Protein AF-A0A7W2FCR1-F1 (afdb_monomer_lite)

Structure (mmCIF, N/CA/C/O backbone):
data_AF-A0A7W2FCR1-F1
#
_entry.id   AF-A0A7W2FCR1-F1
#
loop_
_atom_site.group_PDB
_atom_site.id
_atom_site.type_symbol
_atom_site.label_atom_id
_atom_site.label_alt_id
_atom_site.label_comp_id
_atom_site.label_asym_id
_atom_site.label_entity_id
_atom_site.label_seq_id
_atom_site.pdbx_PDB_ins_code
_atom_site.Cartn_x
_atom_site.Cartn_y
_atom_site.Cartn_z
_atom_site.occupancy
_atom_site.B_iso_or_equiv
_atom_site.auth_seq_id
_atom_site.auth_comp_id
_atom_site.auth_asym_id
_atom_site.auth_atom_id
_atom_site.pdbx_PDB_model_num
ATOM 1 N N . MET A 1 1 ? 11.322 -14.466 -9.198 1.00 45.66 1 MET A N 1
ATOM 2 C CA . MET A 1 1 ? 12.192 -13.394 -8.671 1.00 45.66 1 MET A CA 1
ATOM 3 C C . MET A 1 1 ? 12.039 -12.210 -9.620 1.00 45.66 1 MET A C 1
ATOM 5 O O . MET A 1 1 ? 12.498 -12.309 -10.750 1.00 45.66 1 MET A O 1
ATOM 9 N N . ALA A 1 2 ? 11.261 -11.187 -9.254 1.00 47.62 2 ALA A N 1
ATOM 10 C CA . ALA A 1 2 ? 11.008 -10.047 -10.140 1.00 47.62 2 ALA A CA 1
ATOM 11 C C . ALA A 1 2 ? 12.269 -9.170 -10.208 1.00 47.62 2 ALA A C 1
ATOM 13 O O . ALA A 1 2 ? 12.780 -8.745 -9.174 1.00 47.62 2 ALA A O 1
ATOM 14 N N . ARG A 1 3 ? 12.807 -8.956 -11.412 1.00 56.38 3 ARG A N 1
ATOM 15 C CA . ARG A 1 3 ? 13.956 -8.078 -11.657 1.00 56.38 3 ARG A CA 1
ATOM 16 C C . ARG A 1 3 ? 13.410 -6.698 -12.000 1.00 56.38 3 ARG A C 1
ATOM 18 O O . ARG A 1 3 ? 12.828 -6.548 -13.063 1.00 56.38 3 ARG A O 1
ATOM 25 N N . ILE A 1 4 ? 13.599 -5.723 -11.116 1.00 59.47 4 ILE A N 1
ATOM 26 C CA . ILE A 1 4 ? 13.280 -4.319 -11.400 1.00 59.47 4 ILE A CA 1
ATOM 27 C C . ILE A 1 4 ? 14.284 -3.830 -12.447 1.00 59.47 4 ILE A C 1
ATOM 29 O O . ILE A 1 4 ? 15.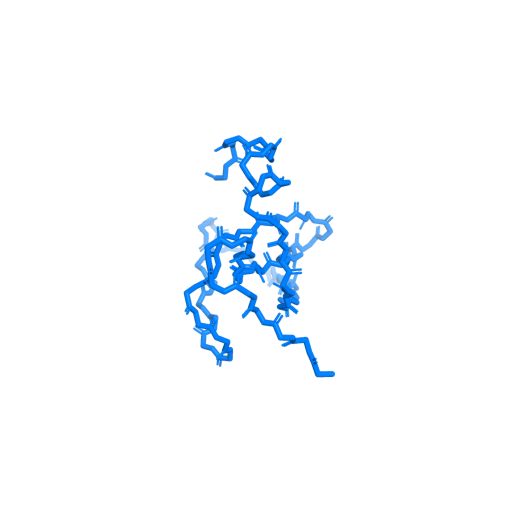495 -3.859 -12.202 1.00 59.47 4 ILE A O 1
ATOM 33 N N . VAL A 1 5 ? 13.809 -3.423 -13.623 1.00 65.75 5 VAL A N 1
ATOM 34 C CA . VAL A 1 5 ? 14.667 -2.815 -14.643 1.00 65.75 5 VAL A CA 1
ATOM 35 C C . VAL A 1 5 ? 14.774 -1.322 -14.349 1.00 65.75 5 VAL A C 1
ATOM 37 O O . VAL A 1 5 ? 13.807 -0.574 -14.490 1.00 65.75 5 VAL A O 1
ATOM 40 N N . ALA A 1 6 ? 15.961 -0.882 -13.924 1.00 61.12 6 ALA A N 1
ATOM 41 C CA . ALA A 1 6 ? 16.214 0.515 -13.587 1.00 61.12 6 ALA A CA 1
ATOM 42 C C . ALA A 1 6 ? 15.847 1.440 -14.763 1.00 61.12 6 ALA A C 1
ATOM 44 O O . ALA A 1 6 ? 16.382 1.296 -15.861 1.00 61.12 6 ALA A O 1
ATOM 45 N N . GLY A 1 7 ? 14.927 2.376 -14.520 1.00 65.69 7 GLY A N 1
ATOM 46 C CA . GLY A 1 7 ? 14.447 3.350 -15.506 1.00 65.69 7 GLY A CA 1
ATOM 47 C C . GLY A 1 7 ? 13.194 2.937 -16.286 1.00 65.69 7 GLY A C 1
ATOM 48 O O . GLY A 1 7 ? 12.563 3.807 -16.876 1.00 65.69 7 GLY A O 1
ATOM 49 N N . ALA A 1 8 ? 12.803 1.659 -16.257 1.00 76.69 8 ALA A N 1
ATOM 50 C CA . ALA A 1 8 ? 11.564 1.174 -16.875 1.00 76.69 8 ALA A CA 1
ATOM 51 C C . ALA A 1 8 ? 10.510 0.778 -15.832 1.00 76.69 8 ALA A C 1
ATOM 53 O O . ALA A 1 8 ? 9.324 1.016 -16.050 1.00 76.69 8 ALA A O 1
ATOM 54 N N . ASP A 1 9 ? 10.953 0.250 -14.689 1.00 84.62 9 ASP A N 1
ATOM 55 C CA . ASP A 1 9 ? 10.089 -0.184 -13.597 1.00 84.62 9 ASP A CA 1
ATOM 56 C C . ASP A 1 9 ? 10.304 0.656 -12.336 1.00 84.62 9 ASP A C 1
ATOM 58 O O . ASP A 1 9 ? 11.419 1.083 -12.016 1.00 84.62 9 ASP A O 1
ATOM 62 N N . VAL A 1 10 ? 9.227 0.833 -11.580 1.00 87.38 10 VAL A N 1
ATOM 63 C CA . VAL A 1 10 ? 9.231 1.336 -10.210 1.00 87.38 10 VAL A CA 1
ATOM 64 C C . VAL A 1 10 ? 8.914 0.200 -9.245 1.00 87.38 10 VAL A C 1
ATOM 66 O O . VAL A 1 10 ? 8.150 -0.721 -9.551 1.00 87.38 10 VAL A O 1
ATOM 69 N N . LEU A 1 11 ? 9.496 0.276 -8.051 1.00 88.62 11 LEU A N 1
ATOM 70 C CA . LEU A 1 11 ? 8.991 -0.490 -6.924 1.00 88.62 11 LEU A CA 1
ATOM 71 C C . LEU A 1 11 ? 7.702 0.189 -6.447 1.00 88.62 11 LEU A C 1
ATOM 73 O O . LEU A 1 11 ? 7.706 1.362 -6.074 1.00 88.62 11 LEU A O 1
ATOM 77 N N . ALA A 1 12 ? 6.602 -0.550 -6.482 1.00 89.19 12 ALA A N 1
ATOM 78 C CA . ALA A 1 12 ? 5.307 -0.106 -5.997 1.00 89.19 12 ALA A CA 1
ATOM 79 C C . ALA A 1 12 ? 4.859 -0.968 -4.813 1.00 89.19 12 ALA A C 1
ATOM 81 O O . ALA A 1 12 ? 5.299 -2.111 -4.641 1.00 89.19 12 ALA A O 1
ATOM 82 N N . ALA A 1 13 ? 3.963 -0.411 -4.009 1.00 90.50 13 ALA A N 1
ATOM 83 C CA . ALA A 1 13 ? 3.258 -1.113 -2.955 1.00 90.50 13 ALA A CA 1
ATOM 84 C C . ALA A 1 13 ? 1.750 -0.955 -3.163 1.00 90.50 13 ALA A C 1
ATOM 86 O O . ALA A 1 13 ? 1.235 0.161 -3.213 1.00 90.50 13 ALA A O 1
ATOM 87 N N . ARG A 1 14 ? 1.043 -2.080 -3.267 1.00 91.75 14 ARG A N 1
ATOM 88 C CA . ARG A 1 14 ? -0.411 -2.128 -3.127 1.00 91.75 14 ARG A CA 1
ATOM 89 C C . ARG A 1 14 ? -0.735 -2.210 -1.649 1.00 91.75 14 ARG A C 1
ATOM 91 O O . ARG A 1 14 ? -0.335 -3.160 -0.981 1.00 91.75 14 ARG A O 1
ATOM 98 N N . VAL A 1 15 ? -1.406 -1.189 -1.148 1.00 90.62 15 VAL A N 1
ATOM 99 C CA . VAL A 1 15 ? -1.800 -1.054 0.245 1.00 90.62 15 VAL A CA 1
ATOM 100 C C . VAL A 1 15 ? -3.312 -1.173 0.298 1.00 90.62 15 VAL A C 1
ATOM 102 O O . VAL A 1 15 ? -4.009 -0.316 -0.237 1.00 90.62 15 VAL A O 1
ATOM 105 N N . THR A 1 16 ? -3.808 -2.232 0.924 1.00 92.25 16 THR A N 1
ATOM 106 C CA . THR A 1 16 ? -5.237 -2.399 1.191 1.00 92.25 16 THR A CA 1
ATOM 107 C C . THR A 1 16 ? -5.503 -2.066 2.651 1.00 92.25 16 THR A C 1
ATOM 109 O O . THR A 1 16 ? -4.878 -2.682 3.514 1.00 92.25 16 THR A O 1
ATOM 112 N N . VAL A 1 17 ? -6.403 -1.126 2.939 1.00 90.44 17 VAL A N 1
ATOM 113 C CA . VAL A 1 17 ? -6.835 -0.751 4.296 1.00 90.44 17 VAL A CA 1
ATOM 114 C C . VAL A 1 17 ? -8.352 -0.853 4.364 1.00 90.44 17 VAL A C 1
ATOM 116 O O . VAL A 1 17 ? -9.028 -0.108 3.670 1.00 90.44 17 VAL A O 1
ATOM 119 N N . ASP A 1 18 ? -8.882 -1.774 5.175 1.00 89.06 18 ASP A N 1
ATOM 120 C CA . ASP A 1 18 ? -10.334 -1.964 5.365 1.00 89.06 18 ASP A CA 1
ATOM 121 C C . ASP A 1 18 ? -11.134 -1.953 4.034 1.00 89.06 18 ASP A C 1
ATOM 123 O O . ASP A 1 18 ? -12.135 -1.256 3.894 1.00 89.06 18 ASP A O 1
ATOM 127 N N . ASP A 1 19 ? -10.654 -2.733 3.054 1.00 87.75 19 ASP A N 1
ATOM 128 C CA . ASP A 1 19 ? -11.168 -2.890 1.677 1.00 87.75 19 ASP A CA 1
ATOM 129 C C . ASP A 1 19 ? -10.873 -1.744 0.685 1.00 87.75 19 ASP A C 1
ATOM 131 O O . ASP A 1 19 ? -11.129 -1.886 -0.514 1.00 87.75 19 ASP A O 1
ATOM 135 N N . GLU A 1 20 ? -10.253 -0.648 1.124 1.00 88.69 20 GLU A N 1
ATOM 136 C CA . GLU A 1 20 ? -9.760 0.405 0.232 1.00 88.69 20 GLU A CA 1
ATOM 137 C C . GLU A 1 20 ? -8.369 0.063 -0.300 1.00 88.69 20 GLU A C 1
ATOM 139 O O . GLU A 1 20 ? -7.461 -0.236 0.471 1.00 88.69 20 GLU A O 1
ATOM 144 N N . LEU A 1 21 ? -8.187 0.119 -1.622 1.00 90.06 21 LEU A N 1
ATOM 145 C CA . LEU A 1 21 ? -6.920 -0.189 -2.284 1.00 90.06 21 LEU A CA 1
ATOM 146 C C . LEU A 1 21 ? -6.234 1.082 -2.783 1.00 90.06 21 LEU A C 1
ATOM 148 O O . LEU A 1 21 ? -6.771 1.815 -3.611 1.00 90.06 21 LEU A O 1
ATOM 152 N N . LEU A 1 22 ? -4.987 1.259 -2.365 1.00 88.94 22 LEU A N 1
ATOM 153 C CA . LEU A 1 22 ? -4.081 2.313 -2.805 1.00 88.94 22 LEU A CA 1
ATOM 154 C C . LEU A 1 22 ? -2.843 1.680 -3.448 1.00 88.94 22 LEU A C 1
ATOM 156 O O . LEU A 1 22 ? -2.366 0.638 -3.007 1.00 88.94 22 LEU A O 1
ATOM 160 N N . THR A 1 23 ? -2.300 2.290 -4.502 1.00 89.25 23 THR A N 1
ATOM 161 C CA . THR A 1 23 ? -1.039 1.840 -5.123 1.00 89.25 23 THR A CA 1
ATOM 162 C C . THR A 1 23 ? -0.012 2.953 -5.050 1.00 89.25 23 THR A C 1
ATOM 164 O O . THR A 1 23 ? -0.026 3.859 -5.872 1.00 89.25 23 THR A O 1
ATOM 167 N N . VAL A 1 24 ? 0.889 2.885 -4.076 1.00 86.94 24 VAL A N 1
ATOM 168 C CA . VAL A 1 24 ? 1.886 3.929 -3.808 1.00 86.94 24 VAL A CA 1
ATOM 169 C C . VAL A 1 24 ? 3.256 3.540 -4.349 1.00 86.94 24 VAL A C 1
ATOM 171 O O . VAL A 1 24 ? 3.570 2.357 -4.519 1.00 86.94 24 VAL A O 1
ATOM 174 N N . ARG A 1 25 ? 4.105 4.538 -4.598 1.00 87.31 25 ARG A N 1
ATOM 175 C CA . ARG A 1 25 ? 5.520 4.294 -4.887 1.00 87.31 25 ARG A CA 1
ATOM 176 C C . ARG A 1 25 ? 6.201 3.853 -3.597 1.00 87.31 25 ARG A C 1
ATOM 178 O O . ARG A 1 25 ? 5.990 4.466 -2.555 1.00 87.31 25 ARG A O 1
ATOM 185 N N . ALA A 1 26 ? 7.026 2.815 -3.669 1.00 84.94 26 ALA A N 1
ATOM 186 C CA . ALA A 1 26 ? 7.818 2.365 -2.535 1.00 84.94 26 ALA A CA 1
ATOM 187 C C . ALA A 1 26 ? 9.307 2.553 -2.825 1.00 84.94 26 ALA A C 1
ATOM 189 O O . ALA A 1 26 ? 9.790 2.213 -3.904 1.00 84.94 26 ALA A O 1
ATOM 190 N N . ASP A 1 27 ? 10.044 3.044 -1.835 1.00 80.56 27 ASP A N 1
ATOM 191 C CA . ASP A 1 27 ? 11.494 3.203 -1.953 1.00 80.56 27 ASP A CA 1
ATOM 192 C C . ASP A 1 27 ? 12.244 1.942 -1.497 1.00 80.56 27 ASP A C 1
ATOM 194 O O . ASP A 1 27 ? 13.350 1.669 -1.964 1.00 80.56 27 ASP A O 1
ATOM 198 N N . GLN A 1 28 ? 11.645 1.156 -0.588 1.00 77.38 28 GLN A N 1
ATOM 199 C CA . GLN A 1 28 ? 12.245 -0.040 0.013 1.00 77.38 28 GLN A CA 1
ATOM 200 C C . GLN A 1 28 ? 11.204 -1.132 0.312 1.00 77.38 28 GLN A C 1
ATOM 202 O O . GLN A 1 28 ? 10.027 -0.855 0.545 1.00 77.38 28 GLN A O 1
ATOM 207 N N . VAL A 1 29 ? 11.659 -2.390 0.346 1.00 80.69 29 VAL A N 1
ATOM 208 C CA . VAL A 1 29 ? 10.850 -3.567 0.711 1.00 80.69 29 VAL A CA 1
ATOM 209 C C . VAL A 1 29 ? 11.070 -3.920 2.184 1.00 80.69 29 VAL A C 1
ATOM 211 O O . VAL A 1 29 ? 12.206 -3.956 2.648 1.00 80.69 29 VAL A O 1
ATOM 214 N N . GLY A 1 30 ? 9.993 -4.242 2.906 1.00 75.31 30 GLY A N 1
ATOM 215 C CA . GLY A 1 30 ? 10.065 -4.835 4.250 1.00 75.31 30 GLY A CA 1
ATOM 216 C C . GLY A 1 30 ? 10.164 -3.846 5.417 1.00 75.31 30 GLY A C 1
ATOM 217 O O . GLY A 1 30 ? 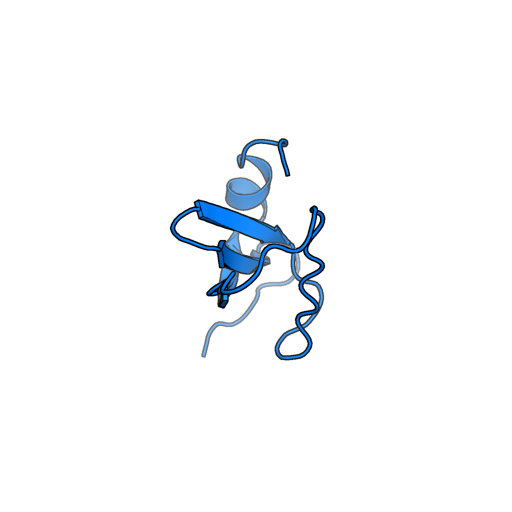10.279 -4.283 6.557 1.00 75.31 30 GLY A O 1
ATOM 218 N N . GLN A 1 31 ? 10.087 -2.538 5.157 1.00 77.50 31 GLN A N 1
ATOM 219 C CA . GLN A 1 31 ? 10.051 -1.485 6.184 1.00 77.50 31 GLN A CA 1
ATOM 220 C C . GLN A 1 31 ? 8.858 -0.531 5.995 1.00 77.50 31 GLN A C 1
ATOM 222 O O . GLN A 1 31 ? 8.993 0.681 6.136 1.00 77.50 31 GLN A O 1
ATOM 227 N N . ALA A 1 32 ? 7.682 -1.056 5.628 1.00 79.12 32 ALA A N 1
ATOM 228 C CA . ALA A 1 32 ? 6.488 -0.224 5.484 1.00 79.12 32 ALA A CA 1
ATOM 229 C C . ALA A 1 32 ? 6.101 0.433 6.818 1.00 79.12 32 ALA A C 1
ATOM 231 O O . ALA A 1 32 ? 5.937 -0.247 7.832 1.00 79.12 32 ALA A O 1
ATOM 232 N N . ILE A 1 33 ? 5.897 1.750 6.785 1.00 82.06 33 ILE A N 1
ATOM 233 C CA . ILE A 1 33 ? 5.283 2.521 7.865 1.00 82.06 33 ILE A CA 1
ATOM 234 C C . ILE A 1 33 ? 3.916 2.975 7.357 1.00 82.06 33 ILE A C 1
ATOM 236 O O . ILE A 1 33 ? 3.838 3.696 6.365 1.00 82.06 33 ILE A O 1
ATOM 240 N N . LEU A 1 34 ? 2.846 2.544 8.028 1.00 82.00 34 LEU A N 1
ATOM 241 C CA . LEU A 1 34 ? 1.486 3.009 7.766 1.00 82.00 34 LEU A CA 1
ATOM 242 C C . LEU A 1 34 ? 1.064 3.973 8.876 1.00 82.00 34 LEU A C 1
ATOM 244 O O . LEU A 1 34 ? 0.964 3.579 10.039 1.00 82.00 34 LEU A O 1
ATOM 248 N N . THR A 1 35 ? 0.799 5.223 8.507 1.00 83.88 35 THR A N 1
ATOM 249 C CA . THR A 1 35 ? 0.291 6.246 9.428 1.00 83.88 35 THR A CA 1
ATOM 250 C C . THR A 1 35 ? -1.207 6.405 9.219 1.00 83.88 35 THR A C 1
ATOM 252 O O . THR A 1 35 ? -1.650 6.778 8.138 1.00 83.88 35 THR A O 1
ATOM 255 N N . LEU A 1 36 ? -1.991 6.130 10.260 1.00 80.44 36 LEU A N 1
ATOM 256 C CA . LEU A 1 36 ? -3.445 6.268 10.234 1.00 80.44 36 LEU A CA 1
ATOM 257 C C . LEU A 1 36 ? -3.848 7.567 10.934 1.00 80.44 36 LEU A C 1
ATOM 259 O O . LEU A 1 36 ? -3.520 7.777 12.103 1.00 80.44 36 LEU A O 1
ATOM 263 N N . HIS A 1 37 ? -4.581 8.426 10.231 1.00 83.44 37 HIS A N 1
ATOM 264 C CA . HIS A 1 37 ? -5.124 9.665 10.782 1.00 83.44 37 HIS A CA 1
ATOM 265 C C . HIS A 1 37 ? -6.609 9.484 11.115 1.00 83.44 37 HIS A C 1
ATOM 267 O O . HIS A 1 37 ? -7.383 9.014 10.287 1.00 83.44 37 HIS A O 1
ATOM 273 N N . GLY A 1 38 ? -7.027 9.865 12.323 1.00 82.75 38 GLY A N 1
ATOM 274 C CA . GLY A 1 38 ? -8.432 9.787 12.721 1.00 82.75 38 GLY A CA 1
ATOM 275 C C . GLY A 1 38 ? -8.647 9.899 14.226 1.00 82.75 38 GLY A C 1
ATOM 276 O O . GLY A 1 38 ? -7.699 9.971 15.007 1.00 82.75 38 GLY A O 1
ATOM 277 N N . ALA A 1 39 ? -9.915 9.911 14.637 1.00 85.12 39 ALA A N 1
ATOM 278 C CA . ALA A 1 39 ? -10.291 9.861 16.046 1.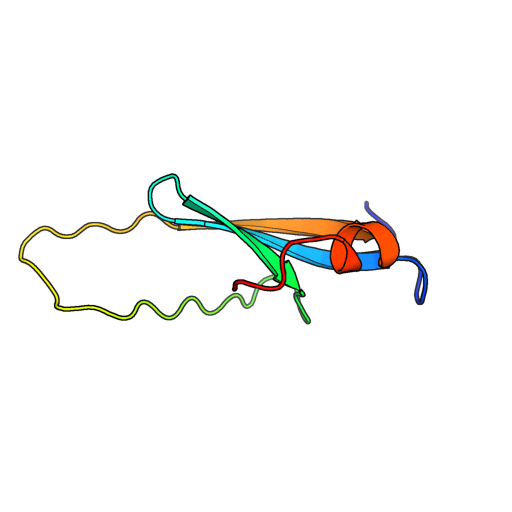00 85.12 39 ALA A CA 1
ATOM 279 C C . ALA A 1 39 ? -10.404 8.394 16.508 1.00 85.12 39 ALA A C 1
ATOM 281 O O . ALA A 1 39 ? -11.199 7.646 15.928 1.00 85.12 39 ALA A O 1
ATOM 282 N N . PRO A 1 40 ? -9.659 7.963 17.543 1.00 80.12 40 PRO A N 1
ATOM 283 C CA . PRO A 1 40 ? -9.753 6.598 18.047 1.00 80.12 40 PRO A CA 1
ATOM 284 C C . PRO A 1 40 ? -11.150 6.332 18.625 1.00 80.12 40 PRO A C 1
ATOM 286 O O . PRO A 1 40 ? -11.695 7.145 19.373 1.00 80.12 40 PRO A O 1
ATOM 289 N N . LYS A 1 41 ? -11.727 5.175 18.288 1.00 88.50 41 LYS A N 1
ATOM 290 C CA . LYS A 1 41 ? -13.015 4.698 18.814 1.00 88.50 41 LYS A CA 1
ATOM 291 C C . LYS A 1 41 ? -12.808 3.367 19.548 1.00 88.50 41 LYS A C 1
ATOM 293 O O . LYS A 1 41 ? -12.030 2.543 19.061 1.00 88.50 41 LYS A O 1
ATOM 298 N N . PRO A 1 42 ? -13.485 3.115 20.685 1.00 92.69 42 PRO A N 1
ATOM 299 C CA . PRO A 1 42 ? -13.419 1.817 21.352 1.00 92.69 42 PRO A CA 1
ATOM 300 C C . PRO A 1 42 ? -13.792 0.680 20.392 1.00 92.69 42 PRO A C 1
ATOM 302 O O . PRO A 1 42 ? -14.833 0.736 19.742 1.00 92.69 42 PRO A O 1
ATOM 305 N N . GLY A 1 43 ? -12.933 -0.335 20.294 1.00 90.00 43 GLY A N 1
ATOM 306 C CA . GLY A 1 43 ? -13.148 -1.489 19.415 1.00 90.00 43 GLY A CA 1
ATOM 307 C C . GLY A 1 43 ? -12.801 -1.271 17.938 1.00 90.00 43 GLY A C 1
ATOM 308 O O . GLY A 1 43 ? -13.023 -2.181 17.144 1.00 90.00 43 GLY A O 1
ATOM 309 N N . LEU A 1 44 ? -12.245 -0.113 17.555 1.00 87.00 44 LEU A N 1
ATOM 310 C CA . LEU A 1 44 ? -11.746 0.098 16.197 1.00 87.00 44 LEU A CA 1
ATOM 311 C C . LEU A 1 44 ? -10.632 -0.910 15.881 1.00 87.00 44 LEU A C 1
ATOM 313 O O . LEU A 1 44 ? -9.627 -0.984 16.590 1.00 87.00 44 LEU A O 1
ATOM 317 N N . LYS A 1 45 ? -10.810 -1.657 14.793 1.00 88.62 45 LYS A N 1
ATOM 318 C CA . LYS A 1 45 ? -9.807 -2.546 14.215 1.00 88.62 45 LYS A CA 1
ATOM 319 C C . LYS A 1 45 ? -9.569 -2.087 12.787 1.00 88.62 45 LYS A C 1
ATOM 321 O O . LYS A 1 45 ? -10.527 -2.007 12.032 1.00 88.62 45 LYS A O 1
ATOM 326 N N . VAL A 1 46 ? -8.311 -1.822 12.462 1.00 87.25 46 VAL A N 1
ATOM 327 C CA . VAL A 1 46 ? -7.870 -1.516 11.101 1.00 87.25 46 VAL A CA 1
ATOM 328 C C . VAL A 1 46 ? -7.048 -2.693 10.611 1.00 87.25 46 VAL A C 1
ATOM 330 O O . VAL A 1 46 ? -6.124 -3.137 11.302 1.00 87.25 46 VAL A O 1
ATOM 333 N N . VAL A 1 47 ? -7.407 -3.231 9.452 1.00 90.75 47 VAL A N 1
ATOM 334 C CA . VAL A 1 47 ? -6.662 -4.301 8.793 1.00 90.75 47 VAL A CA 1
ATOM 335 C C . VAL A 1 47 ? -5.958 -3.708 7.588 1.00 90.75 47 VAL A C 1
ATOM 337 O O . VAL A 1 47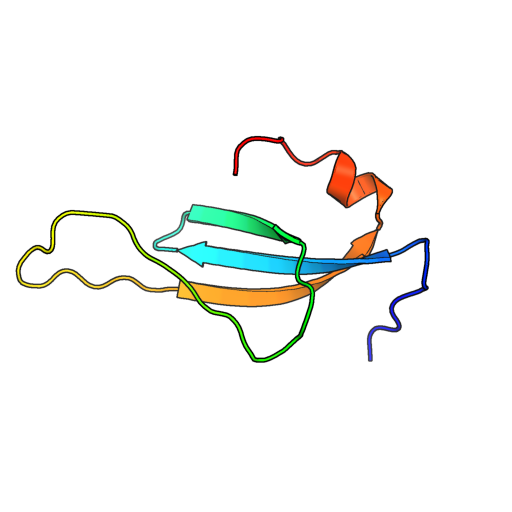 ? -6.601 -3.235 6.658 1.00 90.75 47 VAL A O 1
ATOM 340 N N . ALA A 1 48 ? -4.627 -3.754 7.616 1.00 90.38 48 ALA A N 1
ATOM 341 C CA . ALA A 1 48 ? -3.796 -3.302 6.517 1.00 90.38 48 ALA A CA 1
ATOM 342 C C . ALA A 1 48 ? -2.989 -4.460 5.927 1.00 90.38 48 ALA A C 1
ATOM 344 O O . ALA A 1 48 ? -2.365 -5.232 6.660 1.00 90.38 48 ALA A O 1
ATOM 345 N N . GLN A 1 49 ? -2.969 -4.546 4.601 1.00 92.00 49 GLN A N 1
ATOM 346 C CA . GLN A 1 49 ? -2.129 -5.459 3.834 1.00 92.00 49 GLN A CA 1
ATOM 347 C C . GLN A 1 49 ? -1.256 -4.648 2.882 1.00 92.00 49 GLN A C 1
ATOM 349 O O . GLN A 1 49 ? -1.745 -3.745 2.211 1.00 92.00 49 GLN A O 1
ATOM 354 N N . VAL A 1 50 ? 0.037 -4.974 2.823 1.00 90.56 50 VAL A N 1
ATOM 355 C CA . VAL A 1 50 ? 0.998 -4.324 1.926 1.00 90.56 50 VAL A CA 1
ATOM 356 C C . VAL A 1 50 ? 1.636 -5.381 1.037 1.00 90.56 50 VAL A C 1
ATOM 358 O O . VAL A 1 50 ? 2.316 -6.284 1.524 1.00 90.56 50 VAL A O 1
ATOM 361 N N . GLU A 1 51 ? 1.434 -5.254 -0.268 1.00 91.06 51 GLU A N 1
ATOM 362 C CA . GLU A 1 51 ? 2.000 -6.135 -1.283 1.00 91.06 51 GLU A CA 1
ATOM 363 C C . GLU A 1 51 ? 2.971 -5.363 -2.167 1.00 91.06 51 GLU A C 1
ATOM 365 O O . GLU A 1 51 ? 2.604 -4.392 -2.828 1.00 91.06 51 GLU A O 1
ATOM 370 N N . TYR A 1 52 ? 4.222 -5.811 -2.203 1.00 89.69 52 TYR A N 1
ATOM 371 C CA . TYR A 1 52 ? 5.245 -5.199 -3.039 1.00 89.69 52 TYR A CA 1
ATOM 372 C C . TYR A 1 52 ? 5.265 -5.837 -4.423 1.00 89.69 52 TYR A C 1
ATOM 374 O O . TYR A 1 52 ? 5.285 -7.062 -4.558 1.00 89.69 52 TYR A O 1
ATOM 382 N N . LEU A 1 53 ? 5.325 -4.998 -5.452 1.00 89.38 53 LEU A N 1
ATOM 383 C CA . LE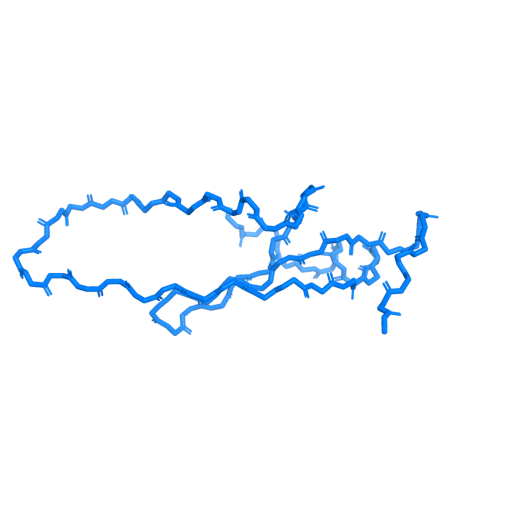U A 1 53 ? 5.398 -5.422 -6.842 1.00 89.38 53 LEU A CA 1
ATOM 384 C C . LEU A 1 53 ? 6.318 -4.505 -7.648 1.00 89.38 53 LEU A C 1
ATOM 386 O O . LEU A 1 53 ? 6.468 -3.321 -7.350 1.00 89.38 53 LEU A O 1
ATOM 390 N N . ALA A 1 54 ? 6.926 -5.064 -8.692 1.00 89.50 54 ALA A N 1
ATOM 391 C CA . ALA A 1 54 ? 7.509 -4.264 -9.758 1.00 89.50 54 ALA A CA 1
ATOM 392 C C . ALA A 1 54 ? 6.384 -3.861 -10.720 1.00 89.50 54 ALA A C 1
ATOM 394 O O . ALA A 1 54 ? 5.579 -4.708 -11.113 1.00 89.50 54 ALA A O 1
ATOM 395 N N . MET A 1 55 ? 6.323 -2.584 -11.075 1.00 88.69 55 MET A N 1
ATOM 396 C CA . MET A 1 55 ? 5.323 -2.013 -11.978 1.00 88.69 55 MET A CA 1
ATOM 397 C C . MET A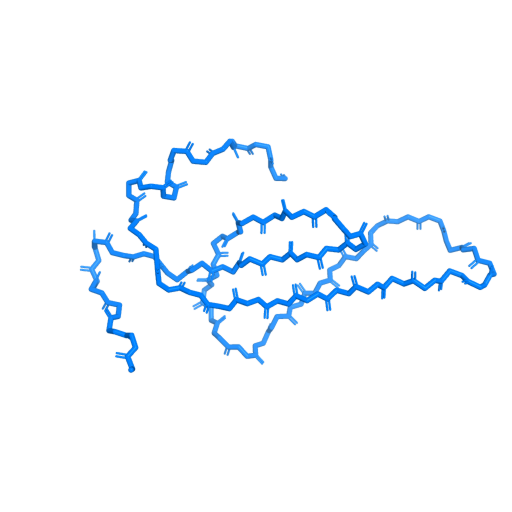 1 55 ? 6.028 -1.106 -12.981 1.00 88.69 55 MET A C 1
ATOM 399 O O . MET A 1 55 ? 7.013 -0.470 -12.615 1.00 88.69 55 MET A O 1
ATOM 403 N N . SER A 1 56 ? 5.545 -1.013 -14.222 1.00 90.31 56 SER A N 1
ATOM 404 C CA . SER A 1 56 ? 6.166 -0.101 -15.185 1.00 90.31 56 SER A CA 1
ATOM 405 C C . SER A 1 56 ? 5.990 1.353 -14.731 1.00 90.31 56 SER A C 1
ATOM 407 O O . SER A 1 56 ? 4.962 1.731 -14.163 1.00 90.31 56 SER A O 1
ATOM 409 N N . ALA A 1 57 ? 6.994 2.191 -14.983 1.00 87.06 57 ALA A N 1
ATOM 410 C CA . ALA A 1 57 ? 6.957 3.601 -14.610 1.00 87.06 57 ALA A CA 1
ATOM 411 C C . ALA A 1 57 ? 5.829 4.366 -15.329 1.00 87.06 57 ALA A C 1
ATOM 413 O O . ALA A 1 57 ? 5.265 5.298 -14.761 1.00 87.06 57 ALA A O 1
ATOM 414 N N . VAL A 1 58 ? 5.485 3.956 -16.556 1.00 88.75 58 VAL A N 1
ATOM 415 C CA . VAL A 1 58 ? 4.405 4.557 -17.355 1.00 88.75 58 VAL A CA 1
ATOM 416 C C . VAL A 1 58 ? 3.040 4.210 -16.770 1.00 88.75 58 VAL A C 1
ATOM 418 O O . VAL A 1 58 ? 2.223 5.106 -16.581 1.00 88.75 58 VAL A O 1
ATOM 421 N N . ASP A 1 59 ? 2.812 2.939 -16.427 1.00 87.69 59 ASP A N 1
ATOM 422 C CA . ASP A 1 59 ? 1.550 2.520 -15.811 1.00 87.69 59 ASP A CA 1
ATOM 423 C C . ASP A 1 59 ? 1.381 3.167 -14.438 1.00 87.69 59 ASP A C 1
ATOM 425 O O . ASP A 1 59 ? 0.279 3.557 -14.066 1.00 87.69 59 ASP A O 1
ATOM 429 N N . PHE A 1 60 ? 2.477 3.298 -13.682 1.00 86.06 60 PHE A N 1
ATOM 430 C CA . PHE A 1 60 ? 2.444 3.957 -12.384 1.00 86.06 60 PHE A CA 1
ATOM 431 C C . PHE A 1 60 ? 2.085 5.443 -12.519 1.00 86.06 60 PHE A C 1
ATOM 433 O O . PHE A 1 60 ? 1.245 5.934 -11.777 1.00 86.06 60 PHE A O 1
ATOM 440 N N . ALA A 1 61 ? 2.667 6.151 -13.492 1.00 85.81 61 ALA A N 1
ATOM 441 C CA . ALA A 1 61 ? 2.360 7.560 -13.755 1.00 85.81 61 ALA A CA 1
ATOM 442 C C . ALA A 1 61 ? 0.937 7.797 -14.295 1.00 85.81 61 ALA A C 1
ATOM 444 O O . ALA A 1 61 ? 0.469 8.931 -14.296 1.00 85.81 61 ALA A O 1
ATOM 445 N N . ALA A 1 62 ? 0.258 6.752 -14.774 1.00 88.69 62 ALA A N 1
ATOM 446 C CA . ALA A 1 62 ? -1.133 6.817 -15.213 1.00 88.69 62 ALA A CA 1
ATOM 447 C C . ALA A 1 62 ? -2.141 6.598 -14.068 1.00 88.69 62 ALA A C 1
ATOM 449 O O . ALA A 1 62 ? -3.350 6.712 -14.293 1.00 88.69 62 ALA A O 1
ATOM 450 N N . LEU A 1 63 ? -1.672 6.259 -12.859 1.00 84.50 63 LEU A N 1
ATOM 451 C CA . LEU A 1 63 ? -2.528 6.174 -11.681 1.00 84.50 63 LEU A CA 1
ATOM 452 C C . LEU A 1 63 ? -3.057 7.568 -11.310 1.00 84.50 63 LEU A C 1
ATOM 454 O O . LEU A 1 63 ? -2.386 8.567 -11.564 1.00 84.50 63 LEU A O 1
ATOM 458 N N . PRO A 1 64 ? -4.252 7.664 -10.708 1.00 78.69 64 PRO A N 1
ATOM 459 C CA . PRO A 1 64 ? -4.771 8.952 -10.283 1.00 78.69 64 PRO A CA 1
ATOM 460 C C . PRO A 1 64 ? -3.866 9.593 -9.220 1.00 78.69 64 PRO A C 1
ATOM 462 O O . PRO A 1 64 ? -3.486 8.930 -8.258 1.00 78.69 64 PRO A O 1
ATOM 465 N N . ASP A 1 65 ? -3.581 10.891 -9.366 1.00 66.06 65 ASP A N 1
ATOM 466 C CA . ASP A 1 65 ? -2.728 11.663 -8.443 1.00 66.06 65 ASP A CA 1
ATOM 467 C C . ASP A 1 65 ? -3.292 11.767 -7.015 1.00 66.06 65 ASP A C 1
ATOM 469 O O . ASP A 1 65 ? -2.588 12.195 -6.101 1.00 66.06 65 ASP A O 1
ATOM 473 N N . TRP A 1 66 ? -4.569 11.422 -6.809 1.00 52.28 66 TRP A N 1
ATOM 474 C CA . TRP A 1 66 ? -5.188 11.451 -5.488 1.00 52.28 66 TRP A CA 1
ATOM 475 C C . TRP A 1 66 ? -4.723 10.255 -4.648 1.00 52.28 66 TRP A C 1
ATOM 477 O O . TRP A 1 66 ? -5.303 9.170 -4.685 1.00 52.28 66 TRP A O 1
ATOM 487 N N . GLN A 1 67 ? -3.655 10.512 -3.889 1.00 48.34 67 GLN A N 1
ATOM 488 C CA . GLN A 1 67 ? -3.179 9.764 -2.725 1.00 48.34 67 GLN A CA 1
ATOM 489 C C . GLN A 1 67 ? -3.196 10.671 -1.501 1.00 48.34 67 GLN A C 1
ATOM 491 O O . GLN A 1 67 ? -2.669 11.803 -1.604 1.00 48.34 67 GLN A O 1
#

Secondary structure (DSSP, 8-state):
-----BTTEEEEEEEEETTEEEEEE-SSSS----PPPS---TT----EEEEEEEEEHHHHHTS-S--

pLDDT: mean 82.05, std 11.69, range [45.66, 92.69]

Foldseek 3Di:
DDDQDPPFKFKWKFKAKPNDTDIGTDPDPDDDDDDDDDDDDVPDDIDIDIDIDIDTPVVVVVDDPPD

Radius of gyration: 14.11 Å; chains: 1; bounding box: 30×25×39 Å

Organism: NCBI:txid2758570

Sequence (67 aa):
MARIVAGADVLAARVTVDDELLTVRADQVGQAILTLHGAPKPGLKVVAQVEYLAMSAVDFAALPDWQ